Protein AF-R7UJQ0-F1 (afdb_monomer_lite)

pLDDT: mean 96.96, std 3.12, range [75.56, 98.69]

Sequence (59 aa):
EIVGLLLECGADVNIADEDGDTPLHIATMKGKTRAMKKLLRGNADPNKKNKMGYTPFHY

InterPro domains:
  IPR002110 Ankyrin repeat [PF12796] (1-59)
  IPR002110 Ankyrin repeat [PS50088] (1-18)
  IPR002110 Ankyrin repeat [PS50088] (19-51)
  IPR002110 Ankyrin repeat [SM00248] (19-48)
  IPR036770 Ankyrin repeat-containing domain superfamily [G3DSA:1.25.40.20] (1-59)
  IPR036770 Ankyrin repeat-containing domain superfamily [SSF48403] (1-59)

Secondary structure (DSSP, 8-state):
-HHHHHHHTT--TT---TTS--HHHHHHHTT-HHHHHHHHHTT--TT---TTS--GGG-

Organism: Capitella teleta (NCBI:txid283909)

Foldseek 3Di:
DPLLVCLVVPNDQCDADPQSDGQLLVCLVVVVVVNNVNSVVSVHDQCRAGPVRDGSVVD

Structure (mmCIF, N/CA/C/O backbone):
data_AF-R7UJQ0-F1
#
_entry.id   AF-R7UJQ0-F1
#
loop_
_atom_site.group_PDB
_atom_site.id
_atom_site.type_symbol
_atom_site.label_atom_id
_atom_site.label_alt_id
_atom_site.label_comp_id
_atom_site.label_asym_id
_atom_site.label_entity_id
_atom_site.label_seq_id
_atom_site.pdbx_PDB_ins_code
_atom_site.Cartn_x
_atom_site.Cartn_y
_atom_site.Cartn_z
_atom_site.occupancy
_atom_site.B_iso_or_equiv
_atom_site.auth_seq_id
_atom_site.auth_comp_id
_atom_site.auth_asym_id
_atom_site.auth_atom_id
_atom_site.pdbx_PDB_model_num
ATOM 1 N N . GLU A 1 1 ? -3.345 11.365 10.502 1.00 75.56 1 GLU A N 1
ATOM 2 C CA . GLU A 1 1 ? -4.651 10.665 10.438 1.00 75.56 1 GLU A CA 1
ATOM 3 C C . GLU A 1 1 ? -5.006 10.126 9.048 1.00 75.56 1 GLU A C 1
ATOM 5 O O . GLU A 1 1 ? -5.533 9.018 8.996 1.00 75.56 1 GLU A O 1
ATOM 10 N N . ILE A 1 2 ? -4.669 10.853 7.972 1.00 93.00 2 ILE A N 1
ATOM 11 C CA . ILE A 1 2 ? -5.160 10.729 6.579 1.00 93.00 2 ILE A CA 1
ATOM 12 C C . ILE A 1 2 ? -5.299 9.303 6.029 1.00 93.00 2 ILE A C 1
ATOM 14 O O . ILE A 1 2 ? -6.335 8.996 5.457 1.00 93.00 2 ILE A O 1
ATOM 18 N N . VAL A 1 3 ? -4.322 8.412 6.246 1.00 94.69 3 VAL A N 1
ATOM 19 C CA . VAL A 1 3 ? -4.400 7.021 5.745 1.00 94.69 3 VAL A CA 1
ATOM 20 C C . VAL A 1 3 ? -5.698 6.334 6.177 1.00 94.69 3 VAL A C 1
ATOM 22 O O . VAL A 1 3 ? -6.303 5.652 5.375 1.00 94.69 3 VAL A O 1
ATOM 25 N N . GLY A 1 4 ? -6.159 6.546 7.416 1.00 94.81 4 GLY A N 1
ATOM 26 C CA . GLY A 1 4 ? -7.412 5.933 7.882 1.00 94.81 4 GLY A CA 1
ATOM 27 C C . GLY A 1 4 ? -8.643 6.457 7.143 1.00 94.81 4 GLY A C 1
ATOM 28 O O . GLY A 1 4 ? -9.467 5.660 6.725 1.00 94.81 4 GLY A O 1
ATOM 29 N N . LEU A 1 5 ? -8.708 7.771 6.911 1.00 97.19 5 LEU A N 1
ATOM 30 C CA . LEU A 1 5 ? -9.822 8.402 6.197 1.00 97.19 5 LEU A CA 1
ATOM 31 C C . LEU A 1 5 ? -9.931 7.887 4.759 1.00 97.19 5 LEU A C 1
ATOM 33 O O . LEU A 1 5 ? -11.020 7.598 4.287 1.00 97.19 5 LEU A O 1
ATOM 37 N N . LEU A 1 6 ? -8.796 7.721 4.073 1.00 97.06 6 LEU A N 1
ATOM 38 C CA . LEU A 1 6 ? -8.787 7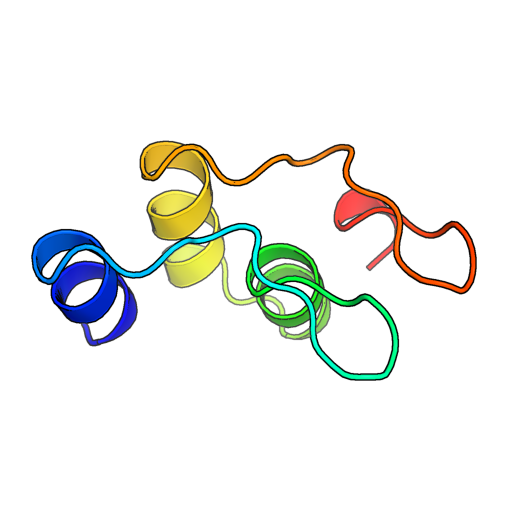.172 2.715 1.00 97.06 6 LEU A CA 1
ATOM 39 C C . LEU A 1 6 ? -9.322 5.732 2.684 1.00 97.06 6 LEU A C 1
ATOM 41 O O . LEU A 1 6 ? -10.106 5.396 1.802 1.00 97.06 6 LEU A O 1
ATOM 45 N N . LEU A 1 7 ? -8.942 4.906 3.665 1.00 95.88 7 LEU A N 1
ATOM 46 C CA . LEU A 1 7 ? -9.456 3.538 3.802 1.00 95.88 7 LEU A CA 1
ATOM 47 C C . LEU A 1 7 ? -10.962 3.517 4.079 1.00 95.88 7 LEU A C 1
ATOM 49 O O . LEU A 1 7 ? -11.682 2.729 3.478 1.00 95.88 7 LEU A O 1
ATOM 53 N N . GLU A 1 8 ? -11.442 4.399 4.958 1.00 96.38 8 GLU A N 1
ATOM 54 C CA . GLU A 1 8 ? -12.870 4.548 5.270 1.00 96.38 8 GLU A CA 1
ATOM 55 C C . GLU A 1 8 ? -13.686 4.990 4.044 1.00 96.38 8 GLU A C 1
ATOM 57 O O . GLU A 1 8 ? -14.827 4.567 3.880 1.00 96.38 8 GLU A O 1
ATOM 62 N N . CYS A 1 9 ? -13.089 5.773 3.141 1.00 97.50 9 CYS A N 1
ATOM 63 C CA . CYS A 1 9 ? -13.683 6.134 1.853 1.00 97.50 9 CYS A CA 1
ATOM 64 C C . CYS A 1 9 ? -13.564 5.039 0.774 1.00 97.50 9 CYS A C 1
ATOM 66 O O . CYS A 1 9 ? -13.935 5.285 -0.373 1.00 97.50 9 CYS A O 1
ATOM 68 N N . GLY A 1 10 ? -13.056 3.848 1.106 1.00 95.88 10 GLY A N 1
ATOM 69 C CA . GLY A 1 10 ? -12.966 2.719 0.177 1.00 95.88 10 GLY A CA 1
ATOM 70 C C . GLY A 1 10 ? -11.771 2.765 -0.776 1.00 95.88 10 GLY A C 1
ATOM 71 O O . GLY A 1 10 ? -11.827 2.154 -1.841 1.00 95.88 10 GLY A O 1
ATOM 72 N N . ALA A 1 11 ? -10.694 3.479 -0.428 1.00 97.06 11 ALA A N 1
ATOM 73 C CA . ALA A 1 11 ? -9.465 3.435 -1.216 1.00 97.06 11 ALA A CA 1
ATOM 74 C C . ALA A 1 11 ? -8.890 2.008 -1.267 1.00 97.06 11 ALA A C 1
ATOM 76 O O . ALA A 1 11 ? -8.687 1.376 -0.227 1.00 97.06 11 ALA A O 1
ATOM 77 N N . ASP A 1 12 ? -8.568 1.526 -2.469 1.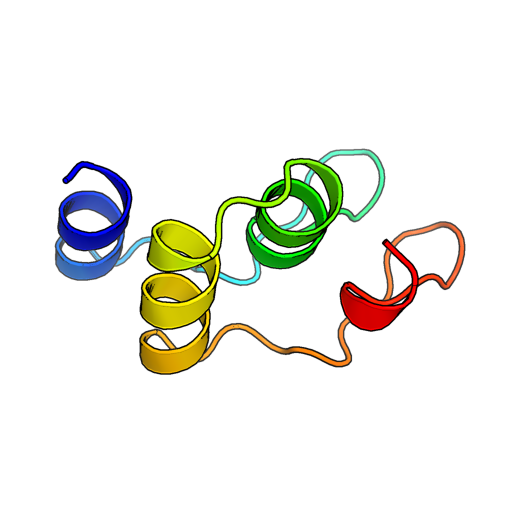00 97.44 12 ASP A N 1
ATOM 78 C CA . ASP A 1 12 ? -7.870 0.252 -2.646 1.00 97.44 12 ASP A CA 1
ATOM 79 C C . ASP A 1 12 ? -6.390 0.400 -2.257 1.00 97.44 12 ASP A C 1
ATOM 81 O O . ASP A 1 12 ? -5.599 1.103 -2.890 1.00 97.44 12 ASP A O 1
ATOM 85 N N . VAL A 1 13 ? -6.023 -0.293 -1.183 1.00 97.12 13 VAL A N 1
ATOM 86 C CA . VAL A 1 13 ? -4.702 -0.256 -0.543 1.00 97.12 13 VAL A CA 1
ATOM 87 C C . VAL A 1 13 ? -3.591 -0.906 -1.355 1.00 97.12 13 VAL A C 1
ATOM 89 O O . VAL A 1 13 ? -2.417 -0.743 -1.018 1.00 97.12 13 VAL A O 1
ATOM 92 N N . ASN A 1 14 ? -3.957 -1.681 -2.376 1.00 97.88 14 ASN A N 1
ATOM 93 C CA . ASN A 1 14 ? -3.045 -2.470 -3.192 1.00 97.88 14 ASN A CA 1
ATOM 94 C C . ASN A 1 14 ? -2.838 -1.874 -4.589 1.00 97.88 14 ASN A C 1
ATOM 96 O O . ASN A 1 14 ? -2.116 -2.484 -5.391 1.00 97.88 14 A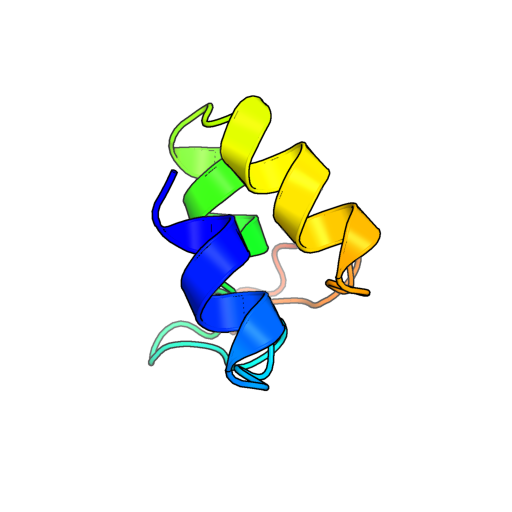SN A O 1
ATOM 100 N N . ILE A 1 15 ? -3.433 -0.710 -4.885 1.00 97.88 15 ILE A N 1
ATOM 101 C CA . ILE A 1 15 ? -3.103 0.064 -6.085 1.00 97.88 15 ILE A CA 1
ATOM 102 C C . ILE A 1 15 ? -1.621 0.416 -6.029 1.00 97.88 15 ILE A C 1
ATOM 104 O O . ILE A 1 15 ? -1.112 0.868 -5.006 1.00 97.88 15 ILE A O 1
ATOM 108 N N . ALA A 1 16 ? -0.938 0.155 -7.133 1.00 97.81 16 ALA A N 1
ATOM 109 C CA . ALA A 1 16 ? 0.473 0.433 -7.288 1.00 97.81 16 ALA A CA 1
ATOM 110 C C . ALA A 1 16 ? 0.675 1.660 -8.179 1.00 97.81 16 ALA A C 1
ATOM 112 O O . ALA A 1 16 ? -0.149 1.925 -9.058 1.00 97.81 16 ALA A O 1
ATOM 113 N N . ASP A 1 17 ? 1.759 2.391 -7.945 1.00 98.25 17 ASP A N 1
ATOM 114 C CA . ASP A 1 17 ? 2.194 3.471 -8.823 1.00 98.25 17 ASP A CA 1
ATOM 115 C C . ASP A 1 17 ? 2.866 2.946 -10.109 1.00 98.25 17 ASP A C 1
ATOM 117 O O . ASP A 1 17 ? 2.794 1.760 -10.458 1.00 98.25 17 ASP A O 1
ATOM 121 N N . GLU A 1 18 ? 3.507 3.848 -10.851 1.00 98.38 18 GLU A N 1
ATOM 122 C CA . GLU A 1 18 ? 4.190 3.518 -12.098 1.00 98.38 18 GLU A CA 1
ATOM 123 C C . GLU A 1 18 ? 5.421 2.623 -11.922 1.00 98.38 18 GLU A C 1
ATOM 125 O O . GLU A 1 18 ? 5.794 1.956 -12.883 1.00 98.38 18 GLU A O 1
ATOM 130 N N . ASP A 1 19 ? 5.994 2.508 -10.726 1.00 98.06 19 ASP A N 1
ATOM 131 C CA . ASP A 1 19 ? 7.099 1.590 -10.429 1.00 98.06 19 ASP A CA 1
ATOM 132 C C . ASP A 1 19 ? 6.600 0.250 -9.864 1.00 98.06 19 ASP A C 1
ATOM 134 O O . ASP A 1 19 ? 7.355 -0.713 -9.690 1.00 98.06 19 ASP A O 1
ATOM 138 N N . GLY A 1 20 ? 5.287 0.125 -9.670 1.00 98.31 20 GLY A N 1
ATOM 139 C CA . GLY A 1 20 ? 4.673 -1.041 -9.051 1.00 98.31 20 GLY A CA 1
ATOM 140 C C . GLY A 1 20 ? 4.693 -0.982 -7.523 1.00 98.31 20 GLY A C 1
ATOM 141 O O . GLY A 1 20 ? 4.310 -1.966 -6.885 1.00 98.31 20 GLY A O 1
ATOM 142 N N . ASP A 1 21 ? 5.094 0.144 -6.933 1.00 98.56 21 ASP A N 1
ATOM 143 C CA . ASP A 1 21 ? 5.113 0.317 -5.491 1.00 98.56 21 ASP A CA 1
ATOM 144 C C . ASP A 1 21 ? 3.699 0.593 -4.978 1.00 98.56 21 ASP A C 1
ATOM 146 O O . ASP A 1 21 ? 2.982 1.495 -5.411 1.00 98.56 21 ASP A O 1
ATOM 150 N N . THR A 1 22 ? 3.270 -0.224 -4.022 1.00 98.50 22 THR A N 1
ATOM 151 C CA . THR A 1 22 ? 2.012 -0.010 -3.296 1.00 98.50 22 THR A CA 1
ATOM 152 C C . THR A 1 22 ? 2.205 1.020 -2.181 1.00 98.50 22 THR A C 1
ATOM 154 O O . THR A 1 22 ? 3.330 1.227 -1.714 1.00 98.50 22 THR A O 1
ATOM 157 N N . PRO A 1 23 ? 1.121 1.589 -1.619 1.00 98.25 23 PRO A N 1
ATOM 158 C CA . PRO A 1 23 ? 1.190 2.375 -0.392 1.00 98.25 23 PRO A CA 1
ATOM 159 C C . PRO A 1 23 ? 2.012 1.718 0.726 1.00 98.25 23 PRO A C 1
ATOM 161 O O . PRO A 1 23 ? 2.646 2.427 1.509 1.00 98.25 23 PRO A O 1
ATOM 164 N N . LEU A 1 24 ? 2.025 0.379 0.805 1.00 98.44 24 LEU A N 1
ATOM 165 C CA . LEU A 1 24 ? 2.814 -0.351 1.794 1.00 98.44 24 LEU A CA 1
ATOM 166 C C . LEU A 1 24 ? 4.322 -0.306 1.493 1.00 98.44 24 LEU A C 1
ATOM 168 O O . LEU A 1 24 ? 5.077 -0.078 2.431 1.00 98.44 24 LEU A O 1
ATOM 172 N N . HIS A 1 25 ? 4.754 -0.413 0.229 1.00 98.69 25 HIS A N 1
ATOM 173 C CA . HIS A 1 25 ? 6.161 -0.213 -0.165 1.00 98.69 25 HIS A CA 1
ATOM 174 C C . HIS A 1 25 ? 6.650 1.169 0.279 1.00 98.69 25 HIS A C 1
ATOM 176 O O . HIS A 1 25 ? 7.617 1.299 1.031 1.00 98.69 25 HIS A O 1
ATOM 182 N N . ILE A 1 26 ? 5.898 2.208 -0.098 1.00 98.00 26 ILE A N 1
ATOM 183 C CA . ILE A 1 26 ? 6.242 3.600 0.203 1.00 98.00 26 ILE A CA 1
ATOM 184 C C . ILE A 1 26 ? 6.245 3.864 1.715 1.00 98.00 26 ILE A C 1
ATOM 186 O O . ILE A 1 26 ? 7.091 4.605 2.224 1.00 98.00 26 ILE A O 1
ATOM 190 N N . ALA A 1 27 ? 5.301 3.276 2.459 1.00 97.56 27 ALA A N 1
ATOM 191 C CA . ALA A 1 27 ? 5.239 3.422 3.908 1.00 97.56 27 ALA A CA 1
ATOM 192 C C . ALA A 1 27 ? 6.415 2.736 4.617 1.00 97.56 27 ALA A C 1
ATOM 194 O O . ALA A 1 27 ? 6.929 3.325 5.575 1.00 97.56 27 ALA A O 1
ATOM 195 N N . THR A 1 28 ? 6.845 1.552 4.161 1.00 97.88 28 THR A N 1
ATOM 196 C CA . THR A 1 28 ? 8.018 0.867 4.721 1.00 97.88 28 THR A CA 1
ATOM 197 C C . THR A 1 28 ? 9.298 1.638 4.414 1.00 97.88 28 THR A C 1
ATOM 199 O O . THR A 1 28 ? 9.985 2.029 5.353 1.00 97.88 28 THR A O 1
ATOM 202 N N . MET A 1 29 ? 9.527 2.011 3.148 1.00 97.50 29 MET A N 1
ATOM 203 C CA . MET A 1 29 ? 10.698 2.793 2.718 1.00 97.50 29 MET A CA 1
ATOM 204 C C . MET A 1 29 ? 10.864 4.102 3.503 1.00 97.50 29 MET A C 1
ATOM 206 O O . MET A 1 29 ? 11.973 4.550 3.782 1.00 97.50 29 MET A O 1
ATOM 210 N N . LYS A 1 30 ? 9.753 4.742 3.888 1.00 96.88 30 LYS A N 1
ATOM 211 C CA . LYS A 1 30 ? 9.756 5.995 4.664 1.00 96.88 30 LYS A CA 1
ATOM 212 C C . LYS A 1 30 ? 9.718 5.786 6.185 1.00 96.88 30 LYS A C 1
ATOM 214 O O . LYS A 1 30 ? 9.532 6.765 6.918 1.00 96.88 30 LYS A O 1
ATOM 219 N N . GLY A 1 31 ? 9.802 4.545 6.668 1.00 95.88 31 GLY A N 1
ATOM 220 C CA . GLY A 1 31 ? 9.750 4.192 8.091 1.00 95.88 31 GLY A CA 1
ATOM 221 C C . GLY A 1 31 ? 8.447 4.601 8.789 1.00 95.88 31 GLY A C 1
ATOM 222 O O . GLY A 1 31 ? 8.431 4.903 9.984 1.00 95.88 31 GLY A O 1
ATOM 223 N N . LYS A 1 32 ? 7.323 4.689 8.065 1.00 96.62 32 LYS A N 1
ATOM 224 C CA . LYS A 1 32 ? 6.050 5.207 8.596 1.00 96.62 32 LYS A CA 1
ATOM 225 C C . LYS A 1 32 ? 5.243 4.110 9.288 1.00 96.62 32 LYS A C 1
ATOM 227 O O . LYS A 1 32 ? 4.149 3.759 8.850 1.00 96.62 32 LYS A O 1
ATOM 232 N N . THR A 1 33 ? 5.709 3.642 10.446 1.00 96.38 33 THR A N 1
ATOM 233 C CA . THR A 1 33 ? 5.099 2.524 11.198 1.00 96.38 33 THR A CA 1
ATOM 234 C C . THR A 1 33 ? 3.592 2.685 11.449 1.00 96.38 33 THR A C 1
ATOM 236 O O . THR A 1 33 ? 2.835 1.721 11.334 1.00 96.38 33 THR A O 1
ATOM 239 N N . ARG A 1 34 ? 3.108 3.898 11.772 1.00 96.56 34 ARG A N 1
ATOM 240 C CA . ARG A 1 34 ? 1.663 4.147 11.984 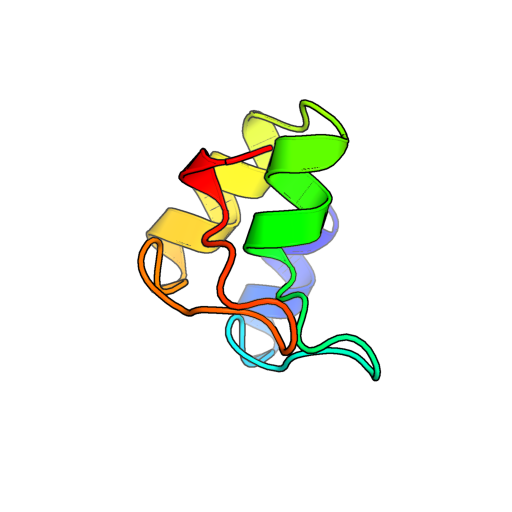1.00 96.56 34 ARG A CA 1
ATOM 241 C C . ARG A 1 34 ? 0.858 3.973 10.691 1.00 96.56 34 ARG A C 1
ATOM 243 O O . ARG A 1 34 ? -0.264 3.480 10.758 1.00 96.56 34 ARG A O 1
ATOM 250 N N . ALA A 1 35 ? 1.414 4.357 9.541 1.00 96.75 35 ALA A N 1
ATOM 251 C CA . ALA A 1 35 ? 0.788 4.143 8.238 1.00 96.75 35 ALA A CA 1
ATOM 252 C C . ALA A 1 35 ? 0.806 2.655 7.867 1.00 96.75 35 ALA A C 1
ATOM 254 O O . ALA A 1 35 ? -0.251 2.116 7.565 1.00 96.75 35 ALA A O 1
ATOM 255 N N . MET A 1 36 ? 1.950 1.975 8.018 1.00 97.25 36 MET A N 1
ATOM 256 C CA . MET A 1 36 ? 2.078 0.529 7.774 1.00 97.25 36 MET A CA 1
ATOM 257 C C . MET A 1 36 ? 1.036 -0.275 8.560 1.00 97.25 36 MET A C 1
ATOM 259 O O . MET A 1 36 ? 0.311 -1.080 7.988 1.00 97.25 36 MET A O 1
ATOM 263 N N . LYS A 1 37 ? 0.882 -0.001 9.865 1.00 97.50 37 LYS A N 1
ATOM 264 C CA . LYS A 1 37 ? -0.126 -0.668 10.709 1.00 97.50 37 LYS A CA 1
ATOM 265 C C . LYS A 1 37 ? -1.554 -0.455 10.203 1.00 97.50 37 LYS A C 1
ATOM 267 O O . LYS A 1 37 ? -2.361 -1.375 10.286 1.00 97.50 37 LYS A O 1
ATOM 272 N N . LYS A 1 38 ? -1.886 0.746 9.717 1.00 97.50 38 LYS A N 1
ATOM 273 C CA . LYS A 1 38 ? -3.215 1.035 9.157 1.00 97.50 38 LYS A CA 1
ATOM 274 C C . LYS A 1 38 ? -3.433 0.313 7.829 1.00 97.50 38 LYS A C 1
ATOM 276 O O . LYS A 1 38 ? -4.478 -0.295 7.660 1.00 97.50 38 LYS A O 1
ATOM 281 N N . LEU A 1 39 ? -2.443 0.340 6.938 1.00 97.94 39 LEU A N 1
ATOM 282 C CA . LEU A 1 39 ? -2.502 -0.325 5.636 1.00 97.94 39 LEU A CA 1
ATOM 283 C C . LEU A 1 39 ? -2.650 -1.845 5.783 1.00 97.94 39 LEU A C 1
ATOM 285 O O . LEU A 1 39 ? -3.528 -2.430 5.163 1.00 97.94 39 LEU A O 1
ATOM 289 N N . LEU A 1 40 ? -1.877 -2.474 6.674 1.00 97.88 40 LEU A N 1
ATOM 290 C CA . LEU A 1 40 ? -1.984 -3.912 6.954 1.00 97.88 40 LEU A CA 1
ATOM 291 C C . LEU A 1 40 ? -3.352 -4.295 7.535 1.00 97.88 40 LEU A C 1
ATOM 293 O O . LEU A 1 40 ? -3.917 -5.316 7.164 1.00 97.88 40 LEU A O 1
ATOM 297 N N . ARG A 1 41 ? -3.920 -3.458 8.412 1.00 97.06 41 ARG A N 1
ATOM 298 C CA . ARG A 1 41 ? -5.300 -3.639 8.899 1.00 97.06 41 ARG A CA 1
ATOM 299 C C . ARG A 1 41 ? -6.352 -3.431 7.807 1.00 97.06 41 ARG A C 1
ATOM 301 O O . ARG A 1 41 ? -7.455 -3.938 7.950 1.00 97.06 41 ARG A O 1
ATOM 308 N N . GLY A 1 42 ? -6.017 -2.683 6.758 1.00 95.94 42 GLY A N 1
ATOM 309 C CA . GLY A 1 42 ? -6.835 -2.474 5.566 1.00 95.94 42 GLY A CA 1
ATOM 310 C C . GLY A 1 42 ? -6.595 -3.506 4.462 1.00 95.94 42 GLY A C 1
ATOM 311 O O . GLY A 1 42 ? -6.913 -3.218 3.317 1.00 95.94 42 GLY A O 1
ATOM 312 N N . ASN A 1 43 ? -6.029 -4.676 4.779 1.00 97.00 43 ASN A N 1
ATOM 313 C CA . ASN A 1 43 ? -5.742 -5.771 3.842 1.00 97.00 43 ASN A CA 1
ATOM 314 C C . ASN A 1 43 ? -4.711 -5.435 2.745 1.00 97.00 43 ASN A C 1
ATOM 316 O O . ASN A 1 43 ? -4.789 -5.952 1.626 1.00 97.00 43 ASN A O 1
ATOM 320 N N . ALA A 1 44 ? -3.723 -4.591 3.055 1.00 98.19 44 ALA A N 1
ATOM 321 C CA . ALA A 1 44 ? -2.567 -4.423 2.177 1.00 98.19 44 ALA A CA 1
ATOM 322 C C . ALA A 1 44 ? -1.769 -5.728 2.102 1.00 98.19 44 ALA A C 1
ATOM 324 O O . ALA A 1 44 ? -1.464 -6.318 3.138 1.00 98.19 44 ALA A O 1
ATOM 325 N N . ASP A 1 45 ? -1.421 -6.156 0.891 1.00 98.38 45 ASP A N 1
ATOM 326 C CA . ASP A 1 45 ? -0.648 -7.369 0.642 1.00 98.38 45 ASP A CA 1
ATOM 327 C C . ASP A 1 45 ? 0.844 -7.114 0.940 1.00 98.38 45 ASP A C 1
ATOM 329 O O . ASP A 1 45 ? 1.509 -6.389 0.190 1.00 98.38 45 ASP A O 1
ATOM 333 N N . PRO A 1 46 ? 1.406 -7.701 2.017 1.00 98.06 46 PRO A N 1
ATOM 334 C CA . PRO A 1 46 ? 2.814 -7.528 2.368 1.00 98.06 46 PRO A CA 1
ATOM 335 C C . PRO A 1 46 ? 3.769 -8.286 1.437 1.00 98.06 46 PRO A C 1
ATOM 337 O O . PRO A 1 46 ? 4.981 -8.110 1.547 1.00 98.06 46 PRO A O 1
ATOM 340 N N . ASN A 1 47 ? 3.247 -9.128 0.542 1.00 98.38 47 ASN A N 1
ATOM 341 C CA . ASN A 1 47 ? 4.022 -9.937 -0.394 1.00 98.38 47 ASN A CA 1
ATOM 342 C C . ASN A 1 47 ? 3.903 -9.454 -1.843 1.00 98.38 47 ASN A C 1
ATOM 344 O O . ASN A 1 47 ? 4.546 -10.031 -2.726 1.00 98.38 47 ASN A O 1
ATOM 348 N N . LYS A 1 48 ? 3.111 -8.407 -2.105 1.00 98.06 48 LYS A N 1
ATOM 349 C CA . LYS A 1 48 ? 2.993 -7.833 -3.445 1.00 98.06 48 LYS A CA 1
ATOM 350 C C . LYS A 1 48 ? 4.361 -7.350 -3.905 1.00 98.06 48 LYS A C 1
ATOM 352 O O . LYS A 1 48 ? 5.032 -6.626 -3.179 1.00 98.06 48 LYS A O 1
ATOM 357 N N . LYS A 1 49 ? 4.766 -7.772 -5.099 1.00 98.44 49 LYS A N 1
ATOM 358 C CA . LYS A 1 49 ? 6.024 -7.352 -5.712 1.00 98.44 49 LYS A CA 1
ATOM 359 C C . LYS A 1 49 ? 5.799 -6.132 -6.595 1.00 98.44 49 LYS A C 1
ATOM 361 O O . LYS A 1 49 ? 4.826 -6.112 -7.353 1.00 98.44 49 LYS A O 1
ATOM 366 N N . ASN A 1 50 ? 6.706 -5.167 -6.528 1.00 98.50 50 ASN A N 1
ATOM 367 C CA . ASN A 1 50 ? 6.788 -4.088 -7.504 1.00 98.50 50 ASN A CA 1
ATOM 368 C C . ASN A 1 50 ? 7.411 -4.571 -8.827 1.00 98.50 50 ASN A C 1
ATOM 370 O O . ASN A 1 50 ? 7.731 -5.755 -8.988 1.00 98.50 50 ASN A O 1
ATOM 374 N N . LYS A 1 51 ? 7.600 -3.665 -9.795 1.00 98.62 51 LYS A N 1
ATOM 375 C CA . LYS A 1 51 ? 8.141 -4.022 -11.120 1.00 98.62 51 LYS A CA 1
ATOM 376 C C . LYS A 1 51 ? 9.583 -4.532 -11.070 1.00 98.62 51 LYS A C 1
ATOM 378 O O . LYS A 1 51 ? 9.992 -5.263 -11.968 1.00 98.62 51 LYS A O 1
ATOM 383 N N . MET A 1 52 ? 10.335 -4.194 -10.022 1.00 98.06 52 MET A N 1
ATOM 384 C CA . MET A 1 52 ? 11.690 -4.702 -9.780 1.00 98.06 52 MET A CA 1
ATOM 385 C C . MET A 1 52 ? 11.711 -6.050 -9.042 1.00 98.06 52 MET A C 1
ATOM 387 O O . MET A 1 52 ? 12.776 -6.627 -8.840 1.00 98.06 52 MET A O 1
ATOM 391 N N . GLY A 1 53 ? 10.550 -6.579 -8.649 1.00 98.31 53 GLY A N 1
ATOM 392 C CA . GLY A 1 53 ? 10.441 -7.836 -7.914 1.00 98.31 53 GLY A CA 1
ATOM 393 C C . GLY A 1 53 ? 10.615 -7.702 -6.398 1.00 98.31 53 GLY A C 1
ATOM 394 O O . GLY A 1 53 ? 10.573 -8.724 -5.707 1.00 98.31 53 GLY A O 1
ATOM 395 N N . TYR A 1 54 ? 10.770 -6.483 -5.875 1.00 98.44 54 TYR A N 1
ATOM 396 C CA . T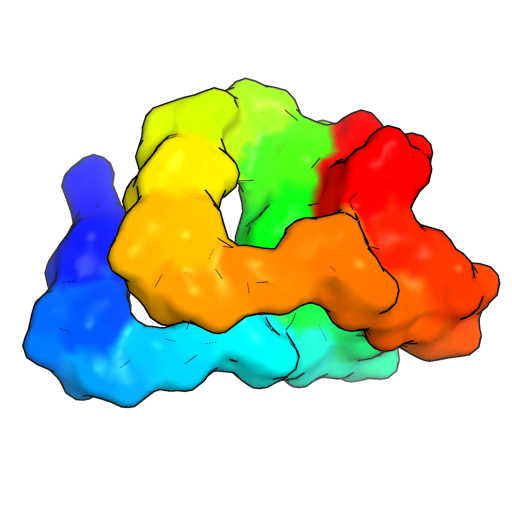YR A 1 54 ? 10.866 -6.222 -4.441 1.00 98.44 54 TYR A CA 1
ATOM 397 C C . TYR A 1 54 ? 9.489 -6.223 -3.794 1.00 98.44 54 TYR A C 1
ATOM 399 O O . TYR A 1 54 ? 8.518 -5.755 -4.376 1.00 98.44 54 TYR A O 1
ATOM 407 N N . THR A 1 55 ? 9.418 -6.756 -2.580 1.00 98.44 55 THR A N 1
ATOM 408 C CA . THR A 1 55 ? 8.249 -6.650 -1.695 1.00 98.44 55 THR A CA 1
ATOM 409 C C . THR A 1 55 ? 8.437 -5.486 -0.721 1.00 98.44 55 THR A C 1
ATOM 411 O O . THR A 1 55 ? 9.580 -5.072 -0.504 1.00 98.44 55 THR A O 1
ATOM 414 N N . PRO A 1 56 ? 7.384 -5.025 -0.019 1.00 97.88 56 PRO A N 1
ATOM 415 C CA . PRO A 1 56 ? 7.526 -4.008 1.016 1.00 97.88 56 PRO A CA 1
ATOM 416 C C . PRO A 1 56 ? 8.552 -4.345 2.100 1.00 97.88 56 PRO A C 1
ATOM 418 O O . PRO A 1 56 ? 9.049 -3.429 2.731 1.00 97.88 56 PRO A O 1
ATOM 421 N N . PHE A 1 57 ? 8.859 -5.626 2.333 1.00 97.31 57 PHE A N 1
ATOM 422 C CA . PHE A 1 57 ? 9.841 -6.073 3.328 1.00 97.31 57 PHE A CA 1
ATOM 423 C C . PHE A 1 57 ? 11.306 -5.834 2.915 1.00 97.31 57 PHE A C 1
ATOM 425 O O . PHE A 1 57 ? 12.193 -5.918 3.756 1.00 97.31 57 PHE A O 1
ATOM 432 N N . HIS A 1 58 ? 11.577 -5.566 1.634 1.00 97.62 58 HIS A N 1
ATOM 433 C CA . HIS A 1 58 ? 12.932 -5.248 1.164 1.00 97.62 58 HIS A CA 1
ATOM 434 C C . HIS A 1 58 ? 13.356 -3.802 1.476 1.00 97.62 58 HIS A C 1
ATOM 436 O O . HIS A 1 58 ? 14.541 -3.491 1.357 1.00 97.62 58 HIS A O 1
ATOM 442 N N .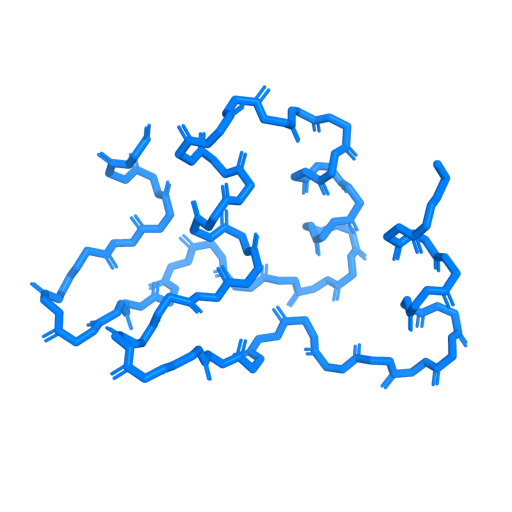 TYR A 1 59 ? 12.402 -2.940 1.840 1.00 91.06 59 TYR A N 1
ATOM 443 C CA . TYR A 1 59 ? 12.595 -1.529 2.180 1.00 91.06 59 TYR A CA 1
ATOM 444 C C . TYR A 1 59 ? 12.613 -1.324 3.696 1.00 91.06 59 TYR A C 1
ATOM 446 O O . TYR A 1 59 ? 13.208 -0.317 4.138 1.00 91.06 59 TYR A O 1
#

Radius of gyration: 10.59 Å; chains: 1; bounding box: 27×21×24 Å